Protein AF-A0A2J0N543-F1 (afdb_monomer_lite)

Secondary structure (DSSP, 8-state):
-HHHHHHHHHTT-HHHHHTT-TTT----SHHHHS-TT---HHHHHHHHHHHHTT-

Structure (mmCIF, N/CA/C/O backbone):
data_AF-A0A2J0N543-F1
#
_entry.id   AF-A0A2J0N543-F1
#
loop_
_atom_site.group_PDB
_atom_site.id
_atom_site.type_symbol
_atom_site.label_atom_id
_atom_site.label_alt_id
_atom_site.label_comp_id
_atom_site.label_asym_id
_atom_site.label_entity_id
_atom_site.label_seq_id
_atom_site.pdbx_PDB_ins_code
_atom_site.Cartn_x
_atom_site.Cartn_y
_atom_site.Cartn_z
_atom_site.occupancy
_atom_site.B_iso_or_equiv
_atom_site.auth_seq_id
_atom_site.auth_comp_id
_atom_site.auth_asym_id
_atom_site.auth_atom_id
_atom_site.pdbx_PDB_model_num
ATOM 1 N N . MET A 1 1 ? -5.559 7.405 -7.322 1.00 68.44 1 MET A N 1
ATOM 2 C CA . MET A 1 1 ? -4.118 7.516 -7.683 1.00 68.44 1 MET A CA 1
ATOM 3 C C . MET A 1 1 ? -3.244 7.127 -6.481 1.00 68.44 1 MET A C 1
ATOM 5 O O . MET A 1 1 ? -3.497 7.653 -5.399 1.00 68.44 1 MET A O 1
ATOM 9 N N . PRO A 1 2 ? -2.230 6.243 -6.625 1.00 81.50 2 PRO A N 1
ATOM 10 C CA . PRO A 1 2 ? -1.523 5.603 -5.499 1.00 81.50 2 PRO A CA 1
ATOM 11 C C . PRO A 1 2 ? -0.848 6.566 -4.515 1.00 81.50 2 PRO A C 1
ATOM 13 O O . PRO A 1 2 ? -0.887 6.340 -3.307 1.00 81.50 2 PRO A O 1
ATOM 16 N N . CYS A 1 3 ? -0.277 7.670 -5.008 1.00 85.50 3 CYS A N 1
ATOM 17 C CA . CYS A 1 3 ? 0.358 8.677 -4.154 1.00 85.50 3 CYS A CA 1
ATOM 18 C C . CYS A 1 3 ? -0.611 9.311 -3.153 1.00 85.50 3 CYS A C 1
ATOM 20 O O . CYS A 1 3 ? -0.226 9.547 -2.012 1.00 85.50 3 CYS A O 1
ATOM 22 N N . MET A 1 4 ? -1.863 9.560 -3.548 1.00 88.62 4 MET A N 1
ATOM 23 C CA . MET A 1 4 ? -2.850 10.185 -2.662 1.00 88.62 4 MET A CA 1
ATOM 24 C C . MET A 1 4 ? -3.304 9.231 -1.558 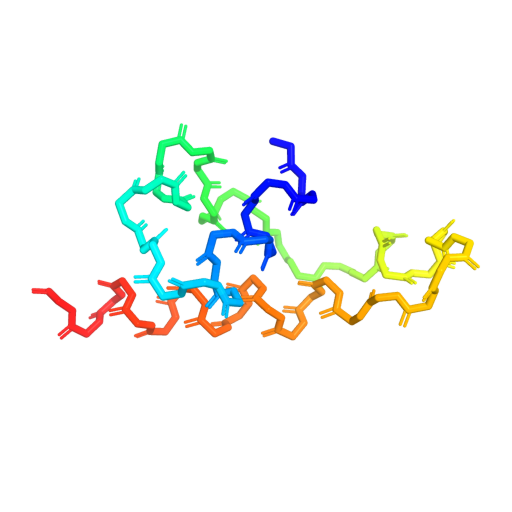1.00 88.62 4 MET A C 1
ATOM 26 O O . MET A 1 4 ? -3.410 9.646 -0.407 1.00 88.62 4 MET A O 1
ATOM 30 N N . ILE A 1 5 ? -3.468 7.944 -1.883 1.00 90.25 5 ILE A N 1
ATOM 31 C CA . ILE A 1 5 ? -3.744 6.893 -0.894 1.00 90.25 5 ILE A CA 1
ATOM 32 C C . ILE A 1 5 ? -2.590 6.816 0.109 1.00 90.25 5 ILE A C 1
ATOM 34 O O . ILE A 1 5 ? -2.809 6.860 1.318 1.00 90.25 5 ILE A O 1
ATOM 38 N N . GLY A 1 6 ? -1.349 6.759 -0.388 1.00 90.19 6 GLY A N 1
ATOM 39 C CA . GLY A 1 6 ? -0.166 6.697 0.466 1.00 90.19 6 GLY A CA 1
ATOM 40 C C . GLY A 1 6 ? -0.002 7.936 1.352 1.00 90.19 6 GLY A C 1
ATOM 41 O O . GLY A 1 6 ? 0.311 7.820 2.536 1.00 90.19 6 GLY A O 1
ATOM 42 N N . LEU A 1 7 ? -0.264 9.128 0.811 1.00 89.44 7 LEU A N 1
ATOM 43 C CA . LEU A 1 7 ? -0.205 10.382 1.561 1.00 89.44 7 LEU A CA 1
ATOM 44 C C . LEU A 1 7 ? -1.312 10.467 2.620 1.00 89.44 7 LEU A C 1
ATOM 46 O O . LEU A 1 7 ? -1.044 10.906 3.739 1.00 89.44 7 LEU A O 1
ATOM 50 N N . GLY A 1 8 ? -2.530 10.033 2.283 1.00 91.00 8 GLY A N 1
ATOM 51 C CA . GLY A 1 8 ? -3.652 9.929 3.215 1.00 91.00 8 GLY A CA 1
ATOM 52 C C . GLY A 1 8 ? -3.328 8.986 4.370 1.00 91.00 8 GLY A C 1
ATOM 53 O O . GLY A 1 8 ? -3.459 9.377 5.526 1.00 91.00 8 GLY A O 1
ATOM 54 N N . ALA A 1 9 ? -2.775 7.807 4.069 1.00 89.88 9 ALA A N 1
ATOM 55 C CA . ALA A 1 9 ? -2.320 6.841 5.068 1.00 89.88 9 ALA A CA 1
ATOM 56 C C . ALA A 1 9 ? -1.245 7.420 6.000 1.00 89.88 9 ALA A C 1
ATOM 58 O O . ALA A 1 9 ? -1.323 7.258 7.215 1.00 89.88 9 ALA A O 1
ATOM 59 N N . LYS A 1 10 ? -0.262 8.139 5.440 1.00 89.31 10 LYS A N 1
ATOM 60 C CA . LYS A 1 10 ? 0.819 8.774 6.210 1.00 89.31 10 LYS A CA 1
ATOM 61 C C . LYS A 1 10 ? 0.317 9.902 7.119 1.00 89.31 10 LYS A C 1
ATOM 63 O O . LYS A 1 10 ? 0.900 10.130 8.170 1.00 89.31 10 LYS A O 1
ATOM 68 N N . LYS A 1 11 ? -0.734 10.617 6.708 1.00 91.00 11 LYS A N 1
ATOM 69 C CA . LYS A 1 11 ? -1.370 11.701 7.478 1.00 91.00 11 LYS A CA 1
ATOM 70 C C . LYS A 1 11 ? -2.538 11.222 8.349 1.00 91.00 11 LYS A C 1
ATOM 72 O O . LYS A 1 11 ? -3.284 12.062 8.837 1.00 91.00 11 LYS A O 1
ATOM 77 N N . GLU A 1 12 ? -2.737 9.909 8.477 1.00 87.94 12 GLU A N 1
ATOM 78 C CA . GLU A 1 12 ? -3.861 9.295 9.205 1.00 87.94 12 GLU A CA 1
ATOM 79 C C . GLU A 1 12 ? -5.252 9.738 8.704 1.00 87.94 12 GLU A C 1
ATOM 81 O O . GLU A 1 12 ? -6.265 9.589 9.383 1.00 87.94 12 GLU A O 1
ATOM 86 N N . LYS A 1 13 ? -5.323 10.247 7.469 1.00 90.38 13 LYS A N 1
ATOM 87 C CA . LYS A 1 13 ? -6.559 10.632 6.782 1.00 90.38 13 LYS A CA 1
ATOM 88 C C . LYS A 1 13 ? -7.082 9.452 5.970 1.00 90.38 13 LYS A C 1
ATOM 90 O O . LYS A 1 13 ? -6.963 9.432 4.744 1.00 90.38 13 LYS A O 1
ATOM 95 N N . PHE A 1 14 ? -7.636 8.460 6.661 1.00 88.06 14 PHE A N 1
ATOM 96 C CA . PHE A 1 14 ? -8.166 7.246 6.028 1.00 88.06 14 PHE A CA 1
ATOM 97 C C . PHE A 1 14 ? -9.407 7.511 5.175 1.00 88.06 14 PHE A C 1
ATOM 99 O O . PHE A 1 14 ? -9.566 6.869 4.146 1.00 88.06 14 PHE A O 1
ATOM 106 N N . ASP A 1 15 ? -10.208 8.512 5.533 1.00 88.44 15 ASP A N 1
ATOM 107 C CA . ASP A 1 15 ? -11.377 8.955 4.764 1.00 88.44 15 ASP A CA 1
ATOM 108 C C . ASP A 1 15 ? -10.986 9.432 3.351 1.00 88.44 15 ASP A C 1
ATOM 110 O O . ASP A 1 15 ? -11.493 8.958 2.336 1.00 88.44 15 ASP A O 1
ATOM 114 N N . LEU A 1 16 ? -9.939 10.264 3.279 1.00 87.94 16 LEU A N 1
ATOM 115 C CA . LEU A 1 16 ? -9.346 10.687 2.011 1.00 87.94 16 LEU A CA 1
ATOM 116 C C . LEU A 1 16 ? -8.675 9.518 1.281 1.00 87.94 16 LEU A C 1
ATOM 118 O O . LEU A 1 16 ? -8.663 9.481 0.061 1.00 87.94 16 LEU A O 1
ATOM 122 N N . ALA A 1 17 ? -8.075 8.569 2.001 1.00 88.50 17 ALA A N 1
ATOM 123 C CA . ALA A 1 17 ? -7.506 7.387 1.363 1.00 88.50 17 ALA A CA 1
ATOM 124 C C . ALA A 1 17 ? -8.599 6.497 0.745 1.00 88.50 17 ALA A C 1
ATOM 126 O O . ALA A 1 17 ? -8.351 5.914 -0.30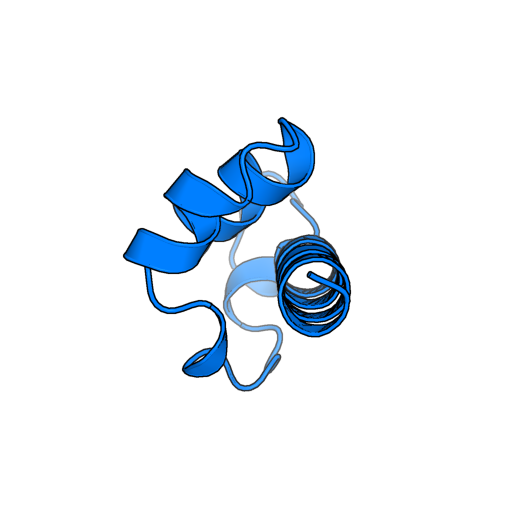6 1.00 88.50 17 ALA A O 1
ATOM 127 N N . LEU A 1 18 ? -9.783 6.427 1.366 1.00 87.62 18 LEU A N 1
ATOM 128 C CA . LEU A 1 18 ? -10.936 5.639 0.932 1.00 87.62 18 LEU A CA 1
ATOM 129 C C . LEU A 1 18 ? -11.573 6.187 -0.348 1.00 87.62 18 LEU A C 1
ATOM 131 O O . LEU A 1 18 ? -11.939 5.402 -1.218 1.00 87.62 18 LEU A O 1
ATOM 135 N N . SER A 1 19 ? -11.628 7.514 -0.503 1.00 89.56 19 SER A N 1
ATOM 136 C CA . SER A 1 19 ? -12.168 8.161 -1.710 1.00 89.56 19 SER A CA 1
ATOM 137 C C . SER A 1 19 ? -11.374 7.865 -2.988 1.00 89.56 19 SER A C 1
ATOM 139 O O . SER A 1 19 ? -11.871 8.091 -4.087 1.00 89.56 19 SER A O 1
ATOM 141 N N . TYR A 1 20 ? -10.155 7.334 -2.857 1.00 88.19 20 TYR A N 1
ATOM 142 C CA . TYR A 1 20 ? -9.317 6.893 -3.972 1.00 88.19 20 TYR A CA 1
ATOM 143 C C . TYR A 1 20 ? -9.308 5.371 -4.176 1.00 88.19 20 TYR A C 1
ATOM 145 O O . TYR A 1 20 ? -8.405 4.875 -4.848 1.00 88.19 20 TYR A O 1
ATOM 153 N N . GLU A 1 21 ? -10.267 4.648 -3.593 1.00 87.75 21 GLU A N 1
ATOM 154 C CA . GLU A 1 21 ? -10.474 3.204 -3.779 1.00 87.75 21 GLU A CA 1
ATOM 155 C C . GLU A 1 21 ? -9.213 2.365 -3.486 1.00 87.75 21 GLU A C 1
ATOM 157 O O . GLU A 1 21 ? -8.667 1.672 -4.347 1.00 87.75 21 GLU A O 1
ATOM 162 N N . PRO A 1 22 ? -8.719 2.376 -2.234 1.00 87.81 22 PRO A N 1
ATOM 163 C CA . PRO A 1 22 ? -7.476 1.703 -1.868 1.00 87.81 22 PRO A CA 1
ATOM 164 C C . PRO A 1 22 ? -7.567 0.178 -2.000 1.00 87.81 22 PRO A C 1
ATOM 166 O O . PRO A 1 22 ? -6.534 -0.488 -2.049 1.00 87.81 22 PRO A O 1
ATOM 169 N N . PHE A 1 23 ? -8.783 -0.374 -2.064 1.00 88.31 23 PHE A N 1
ATOM 170 C CA . PHE A 1 23 ? -9.054 -1.798 -2.257 1.00 88.31 23 PHE A CA 1
ATOM 171 C C . PHE A 1 23 ? -8.791 -2.294 -3.680 1.00 88.31 23 PHE A C 1
ATOM 173 O O . PHE A 1 23 ? -8.467 -3.469 -3.827 1.00 88.31 23 PHE A O 1
ATOM 180 N N . ASP A 1 24 ? -8.842 -1.412 -4.680 1.00 90.31 24 ASP A N 1
ATOM 181 C CA . ASP A 1 24 ? -8.558 -1.752 -6.079 1.00 90.31 24 ASP A CA 1
ATOM 182 C C . ASP A 1 24 ? -7.061 -2.039 -6.307 1.00 90.31 24 ASP A C 1
ATOM 184 O O . ASP A 1 24 ? -6.650 -2.824 -7.161 1.00 90.31 24 ASP A O 1
ATOM 188 N N . CYS A 1 25 ? -6.199 -1.461 -5.465 1.00 90.00 25 CYS A N 1
ATOM 189 C CA . CYS A 1 25 ? -4.770 -1.725 -5.523 1.00 90.00 25 CYS A CA 1
ATOM 190 C C . CYS A 1 25 ? -4.457 -3.171 -5.111 1.00 90.00 25 CYS A C 1
ATOM 192 O O . CYS A 1 25 ? -4.577 -3.516 -3.944 1.00 90.00 25 CYS A O 1
ATOM 194 N N . ILE A 1 26 ? -3.930 -3.995 -6.015 1.00 91.50 26 ILE A N 1
ATOM 195 C CA . ILE A 1 26 ? -3.523 -5.388 -5.730 1.00 91.50 26 ILE A CA 1
ATOM 196 C C . ILE A 1 26 ? -2.145 -5.533 -5.054 1.00 91.50 26 ILE A C 1
ATOM 198 O O . ILE A 1 26 ? -1.588 -6.623 -5.013 1.00 91.50 26 ILE A O 1
ATOM 202 N N . GLU A 1 27 ? -1.559 -4.439 -4.556 1.00 91.06 27 GLU A N 1
ATOM 203 C CA . GLU A 1 27 ? -0.264 -4.449 -3.847 1.00 91.06 27 GLU A CA 1
ATOM 204 C C . GLU A 1 27 ? 0.928 -4.954 -4.699 1.00 91.06 27 GLU A C 1
ATOM 206 O O . GLU A 1 27 ? 1.904 -5.474 -4.169 1.00 91.06 27 GLU A O 1
ATOM 211 N N . CYS A 1 28 ? 0.898 -4.733 -6.022 1.00 93.25 28 CYS A N 1
ATOM 212 C CA . CYS A 1 28 ? 1.912 -5.232 -6.967 1.00 93.25 28 CYS A CA 1
ATOM 213 C C . CYS A 1 28 ? 3.315 -4.603 -6.856 1.00 93.25 28 CYS A C 1
ATOM 215 O O . CYS A 1 28 ? 4.276 -5.160 -7.376 1.00 93.25 28 CYS A O 1
ATOM 217 N N . GLY A 1 29 ? 3.467 -3.426 -6.239 1.00 88.94 29 GLY A N 1
ATOM 218 C CA . GLY A 1 29 ? 4.785 -2.791 -6.080 1.00 88.94 29 GLY A CA 1
ATOM 219 C C . GLY A 1 29 ? 5.269 -1.894 -7.208 1.00 88.94 29 GLY A C 1
ATOM 220 O O . GLY A 1 29 ? 6.202 -1.127 -6.971 1.00 88.94 29 GLY A O 1
ATOM 221 N N . SER A 1 30 ? 4.611 -1.864 -8.368 1.00 90.88 30 SER A N 1
ATOM 222 C CA . SER A 1 30 ? 5.057 -1.038 -9.503 1.00 90.88 30 SER A CA 1
ATOM 223 C C . SER A 1 30 ? 5.184 0.446 -9.142 1.00 90.88 30 SER A C 1
ATOM 225 O O . SER A 1 30 ? 6.157 1.096 -9.513 1.00 90.88 30 SER A O 1
ATOM 227 N N . CYS A 1 31 ? 4.247 0.975 -8.348 1.00 90.69 31 CYS A N 1
ATOM 228 C CA . CYS A 1 31 ? 4.269 2.369 -7.904 1.00 90.69 31 CYS A CA 1
ATOM 229 C C . CYS A 1 31 ? 5.424 2.687 -6.939 1.00 90.69 31 CYS A C 1
ATOM 231 O O . CYS A 1 31 ? 5.943 3.797 -6.962 1.00 90.69 31 CYS A O 1
ATOM 233 N N . SER A 1 32 ? 5.837 1.726 -6.107 1.00 90.44 32 SER A N 1
ATOM 234 C CA . SER A 1 32 ? 6.965 1.895 -5.186 1.00 90.44 32 SER A CA 1
ATOM 235 C C . SER A 1 32 ? 8.300 1.804 -5.918 1.00 90.44 32 SER A C 1
ATOM 237 O O . SER A 1 32 ? 9.236 2.500 -5.545 1.00 90.44 32 SER A O 1
ATOM 239 N N . PHE A 1 33 ? 8.374 0.966 -6.955 1.00 90.50 33 PHE A N 1
ATOM 240 C CA . PHE A 1 33 ? 9.577 0.766 -7.759 1.00 90.50 33 PHE A CA 1
ATOM 241 C C . PHE A 1 33 ? 9.873 1.957 -8.679 1.00 90.50 33 PHE A C 1
ATOM 243 O O . PHE A 1 33 ? 11.013 2.391 -8.781 1.00 90.50 33 PHE A O 1
ATOM 250 N N . VAL A 1 34 ? 8.844 2.524 -9.317 1.00 92.31 34 VAL A N 1
ATOM 251 C CA . VAL A 1 34 ? 9.004 3.665 -10.238 1.00 92.31 34 VAL A CA 1
ATOM 252 C C . VAL A 1 34 ? 9.176 5.007 -9.516 1.00 92.31 34 VAL A C 1
ATOM 254 O O . VAL A 1 34 ? 9.496 6.014 -10.142 1.00 92.31 34 VAL A O 1
ATOM 257 N N . CYS A 1 35 ? 8.920 5.066 -8.206 1.00 89.19 35 CYS A N 1
ATOM 258 C CA . CYS A 1 35 ? 8.921 6.326 -7.475 1.00 89.19 35 CYS A CA 1
ATOM 259 C C . CYS A 1 35 ? 10.351 6.887 -7.350 1.00 89.19 35 CYS A C 1
ATOM 261 O O . CYS A 1 35 ? 11.165 6.301 -6.635 1.00 89.19 35 CYS A O 1
ATOM 263 N N . PRO A 1 36 ? 10.654 8.069 -7.923 1.00 90.94 36 PRO A N 1
ATOM 264 C CA . PRO A 1 36 ? 11.993 8.661 -7.839 1.00 90.94 36 PRO A CA 1
ATOM 265 C C . PRO A 1 36 ? 12.374 9.075 -6.409 1.00 90.94 36 PRO A C 1
ATOM 267 O O . PRO A 1 36 ? 13.547 9.234 -6.089 1.00 90.94 36 PRO A O 1
ATOM 270 N N . SER A 1 37 ? 11.385 9.238 -5.526 1.00 91.06 37 SER A N 1
ATOM 271 C CA . SER A 1 37 ? 11.576 9.602 -4.118 1.00 91.06 37 SER A CA 1
ATOM 272 C C . SER A 1 37 ? 11.650 8.394 -3.177 1.00 91.06 37 SER A C 1
ATOM 274 O O . SER A 1 37 ? 11.636 8.587 -1.964 1.00 91.06 37 SER A O 1
ATOM 276 N N . ASN A 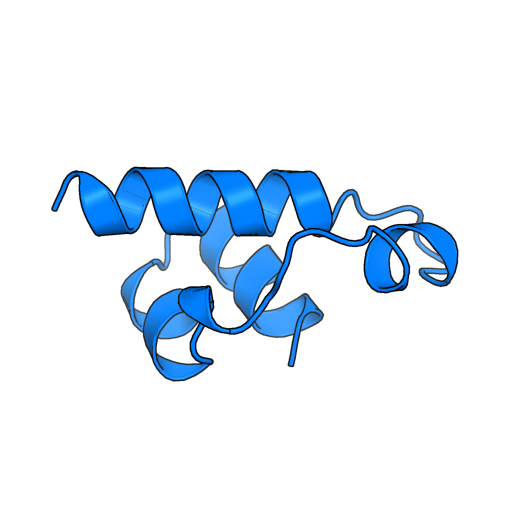1 38 ? 11.698 7.162 -3.705 1.00 85.50 38 ASN A N 1
ATOM 277 C CA . ASN A 1 38 ? 11.779 5.918 -2.925 1.00 85.50 38 ASN A CA 1
ATOM 278 C C . ASN A 1 38 ? 10.699 5.800 -1.830 1.00 85.50 38 ASN A C 1
ATOM 280 O O . ASN A 1 38 ? 10.942 5.301 -0.730 1.00 85.50 38 ASN A O 1
ATOM 284 N N . ILE A 1 39 ? 9.485 6.284 -2.110 1.00 89.69 39 ILE A N 1
ATOM 285 C CA . ILE A 1 39 ? 8.381 6.223 -1.149 1.00 89.69 39 ILE A CA 1
ATOM 286 C C . ILE A 1 39 ? 7.821 4.793 -1.138 1.00 89.69 39 ILE A C 1
ATOM 288 O O . ILE A 1 39 ? 7.408 4.308 -2.195 1.00 89.69 39 ILE A O 1
ATOM 292 N N . PRO A 1 40 ? 7.711 4.136 0.033 1.00 89.31 40 PRO A N 1
ATOM 293 C CA . PRO A 1 40 ? 7.165 2.785 0.146 1.00 89.31 40 PRO A CA 1
ATOM 294 C C . PRO A 1 40 ? 5.630 2.792 0.023 1.00 89.31 40 PRO A C 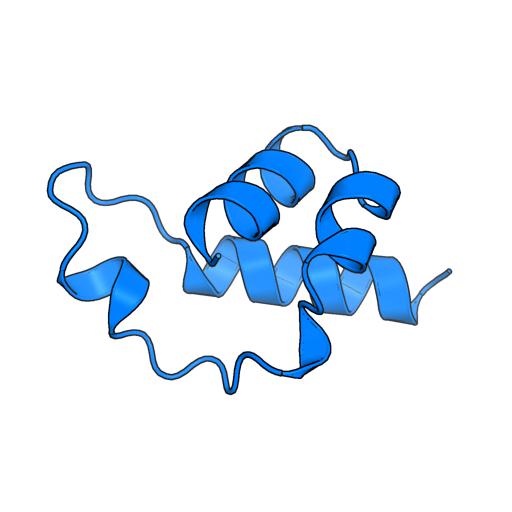1
ATOM 296 O O . PRO A 1 40 ? 4.900 2.563 0.990 1.00 89.31 40 PRO A O 1
ATOM 299 N N . LEU A 1 41 ? 5.118 3.083 -1.178 1.00 91.19 41 LEU A N 1
ATOM 300 C CA . LEU A 1 41 ? 3.685 3.256 -1.438 1.00 91.19 41 LEU A CA 1
ATOM 301 C C . LEU A 1 41 ? 2.873 1.999 -1.126 1.00 91.19 41 LEU A C 1
ATOM 303 O O . LEU A 1 41 ? 1.807 2.113 -0.530 1.00 91.19 41 LEU A O 1
ATOM 307 N N . VAL A 1 42 ? 3.380 0.807 -1.455 1.00 91.62 42 VAL A N 1
ATOM 308 C CA . VAL A 1 42 ? 2.685 -0.456 -1.138 1.00 91.62 42 VAL A CA 1
ATOM 309 C C . VAL A 1 42 ? 2.477 -0.610 0.360 1.00 91.62 42 VAL A C 1
ATOM 311 O O . VAL A 1 42 ? 1.380 -0.952 0.793 1.00 91.62 42 VAL A O 1
ATOM 314 N N . GLN A 1 43 ? 3.503 -0.307 1.158 1.00 91.81 43 GLN A N 1
ATOM 315 C CA . GLN A 1 43 ? 3.428 -0.411 2.611 1.00 91.81 43 GLN A CA 1
ATOM 316 C C . GLN A 1 43 ? 2.353 0.530 3.166 1.00 91.81 43 GLN A C 1
ATOM 318 O O . GLN A 1 43 ? 1.555 0.125 4.007 1.00 91.81 43 GLN A O 1
ATOM 323 N N . LEU A 1 44 ? 2.291 1.764 2.653 1.00 92.06 44 LEU A N 1
ATOM 324 C CA . LEU A 1 44 ? 1.293 2.761 3.046 1.00 92.06 44 LEU A CA 1
ATOM 325 C C . LEU A 1 44 ? -0.127 2.352 2.635 1.00 92.06 44 LEU A C 1
ATOM 327 O O . LEU A 1 44 ? -1.050 2.477 3.435 1.00 92.06 44 LEU A O 1
ATOM 331 N N . ILE A 1 45 ? -0.306 1.829 1.420 1.00 91.75 45 ILE A N 1
ATOM 332 C CA . ILE A 1 45 ? -1.603 1.344 0.925 1.00 91.75 45 ILE A CA 1
ATOM 333 C C . ILE A 1 45 ? -2.078 0.149 1.760 1.00 91.75 45 ILE A C 1
ATOM 335 O O . ILE A 1 45 ? -3.237 0.103 2.164 1.00 91.75 45 ILE A O 1
ATOM 339 N N . LYS A 1 46 ? -1.181 -0.783 2.096 1.00 91.69 46 LYS A N 1
ATOM 340 C CA . LYS A 1 46 ? -1.480 -1.914 2.982 1.00 91.69 46 LYS A CA 1
ATOM 341 C C . LYS A 1 46 ? -1.907 -1.446 4.373 1.00 91.69 46 LYS A C 1
ATOM 343 O O . LYS A 1 46 ? -2.882 -1.953 4.926 1.00 91.69 46 LYS A O 1
ATOM 348 N N . LEU A 1 47 ? -1.223 -0.437 4.915 1.00 90.94 47 LEU A N 1
ATOM 349 C CA . LEU A 1 47 ? -1.581 0.205 6.182 1.00 90.94 47 LEU A CA 1
ATOM 350 C C . LEU A 1 47 ? -2.970 0.856 6.111 1.00 90.94 47 LEU A C 1
ATOM 352 O O . LEU A 1 47 ? -3.777 0.661 7.018 1.00 90.94 47 LEU A O 1
ATOM 356 N N . ALA A 1 48 ? -3.272 1.564 5.017 1.00 91.12 48 ALA A N 1
ATOM 357 C CA . ALA A 1 48 ? -4.587 2.153 4.776 1.00 91.12 48 ALA A CA 1
ATOM 358 C C . ALA A 1 48 ? -5.683 1.082 4.741 1.00 91.12 48 ALA A C 1
ATOM 360 O O . ALA A 1 48 ? -6.657 1.191 5.478 1.00 91.12 48 ALA A O 1
ATOM 361 N N . LYS A 1 49 ? -5.497 0.008 3.962 1.00 90.38 49 LYS A N 1
ATOM 362 C CA . LYS A 1 49 ? -6.442 -1.117 3.892 1.00 90.38 49 LYS A CA 1
ATOM 363 C C . LYS A 1 49 ? -6.679 -1.766 5.256 1.00 90.38 49 LYS A C 1
ATOM 365 O O . LYS A 1 49 ? -7.817 -2.079 5.585 1.00 90.38 49 LYS A O 1
ATOM 370 N N . LEU A 1 50 ? -5.622 -1.974 6.047 1.00 90.50 50 LEU A N 1
ATOM 371 C CA . LEU A 1 50 ? -5.714 -2.563 7.389 1.00 90.50 50 LEU A CA 1
ATOM 372 C C . LEU A 1 50 ? -6.476 -1.668 8.370 1.00 90.50 50 LEU A C 1
ATOM 374 O O . LEU A 1 50 ? -7.257 -2.175 9.170 1.00 90.50 50 LEU A O 1
ATOM 378 N N . LYS A 1 51 ? -6.240 -0.353 8.319 1.00 89.38 51 LYS A N 1
ATOM 379 C CA . LYS A 1 51 ? -6.923 0.633 9.165 1.00 89.38 51 LYS A CA 1
ATOM 380 C C . LYS A 1 51 ? -8.396 0.771 8.784 1.00 89.38 51 LYS A C 1
ATOM 382 O O . LYS A 1 51 ? -9.231 0.706 9.672 1.00 89.38 51 LYS A O 1
ATOM 387 N N . VAL A 1 52 ? -8.703 0.857 7.487 1.00 86.88 52 VAL A N 1
ATOM 388 C CA . VAL A 1 52 ? -10.083 0.915 6.980 1.00 86.88 52 VAL A CA 1
ATOM 389 C C . VAL A 1 52 ? -10.848 -0.373 7.291 1.00 86.88 52 VAL A C 1
ATOM 391 O O . VAL A 1 52 ? -11.980 -0.299 7.732 1.00 86.88 52 VAL A O 1
ATOM 394 N N . LYS A 1 53 ? -10.245 -1.562 7.129 1.00 79.88 53 LYS A N 1
ATOM 395 C CA . LYS A 1 53 ? -10.901 -2.839 7.489 1.00 79.88 53 LYS A CA 1
ATOM 396 C C . LYS A 1 53 ?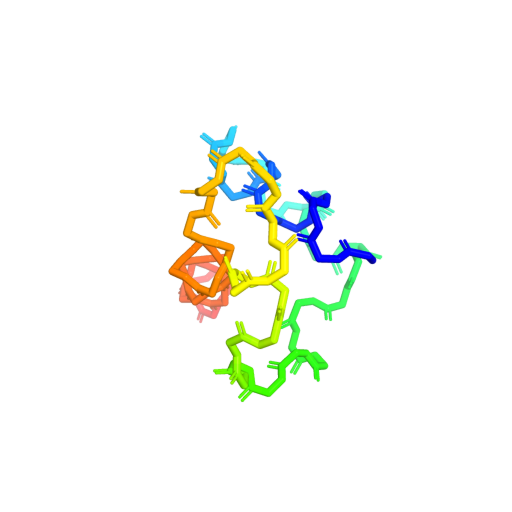 -11.181 -3.004 8.987 1.00 79.88 53 LYS A C 1
ATOM 398 O O . LYS A 1 53 ? -11.935 -3.899 9.351 1.00 79.88 53 LYS A O 1
ATOM 403 N N . ARG A 1 54 ? -10.501 -2.244 9.848 1.00 65.06 54 ARG A N 1
ATOM 404 C CA . ARG A 1 54 ? -10.689 -2.275 11.308 1.00 65.06 54 ARG A CA 1
ATOM 405 C C . ARG A 1 54 ? -11.657 -1.202 11.812 1.00 65.06 54 ARG A C 1
ATOM 407 O O . ARG A 1 54 ? -11.850 -1.131 13.023 1.00 65.06 54 ARG A O 1
ATOM 414 N N . GLN A 1 55 ? -12.196 -0.377 10.922 1.00 54.62 55 GLN A N 1
ATOM 415 C CA . GLN A 1 55 ? -13.198 0.637 11.226 1.00 54.62 55 GLN A CA 1
ATOM 416 C C . GLN A 1 55 ? -14.582 0.116 10.841 1.00 54.62 55 GLN A C 1
ATOM 418 O O . GLN A 1 55 ? -15.524 0.409 11.604 1.00 54.62 55 GLN A O 1
#

Foldseek 3Di:
DLVQLLVCLVVVNLVSNVVVPLVVDPLPCPCCVPDPVNRRSSVSSVSSVVVVVVD

pLDDT: mean 88.0, std 6.65, range [54.62, 93.25]

Sequence (55 aa):
MPCMIGLGAKKEKFDLALSYEPFDCIECG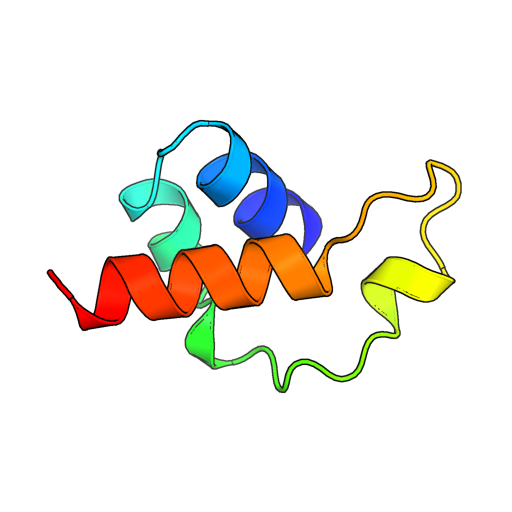SCSFVCPSNIPLVQLIKLAKLKVKRQ

Radius of gyration: 10.09 Å; chains: 1; bounding box: 25×17×22 Å